Protein AF-A0A222VNQ5-F1 (afdb_monomer_lite)

Sequence (129 aa):
MYGDVNWPSLVDVTHYRVLWVLDLGDDDDVMSELSGTVHRTRDEAQREIRVDQAWSQYLNRKPAAEFVIWPCDPVFLARCGECGDYPDDQYRAFRDWDHIADYTRNFPGWLATSERTVFCPRHLPAHGW

Secondary structure (DSSP, 8-state):
--------SEE-S-EEEEEEEEE-STT-EEEEEEEEEEESSHHHHHHHHHHHHHHHHHTTPPPPSEEEEEEE-SEEE--BTTT---TTSS--EESSHHHHHHHHTTSTT-EE-TTS-EE-TTS--SS--

Structure (mmCIF, N/CA/C/O backbone):
data_AF-A0A222VNQ5-F1
#
_entry.id   AF-A0A222VNQ5-F1
#
loop_
_atom_site.group_PDB
_atom_site.id
_atom_site.type_symbol
_atom_site.label_atom_id
_atom_site.label_alt_id
_atom_site.label_comp_id
_atom_site.label_asym_id
_atom_site.label_entity_id
_atom_site.label_seq_id
_atom_site.pdbx_PDB_ins_code
_atom_site.Cartn_x
_atom_site.Cartn_y
_a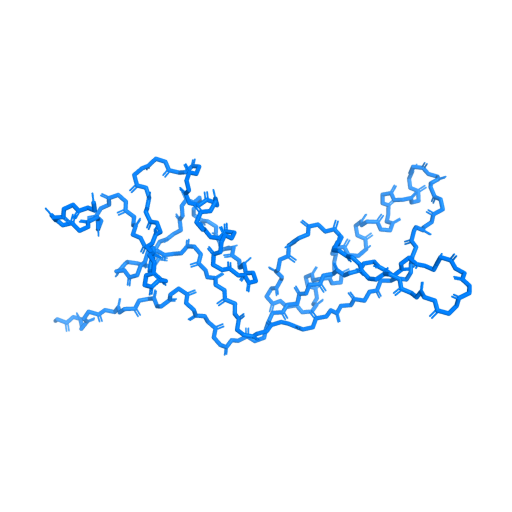tom_site.Cartn_z
_atom_site.occupancy
_atom_site.B_iso_or_equiv
_atom_site.auth_seq_id
_atom_site.auth_comp_id
_atom_site.auth_asym_id
_atom_site.auth_atom_id
_atom_site.pdbx_PDB_model_num
ATOM 1 N N . MET A 1 1 ? -30.620 8.605 12.508 1.00 42.09 1 MET A N 1
ATOM 2 C CA . MET A 1 1 ? -29.772 7.416 12.701 1.00 42.09 1 MET A CA 1
ATOM 3 C C . MET A 1 1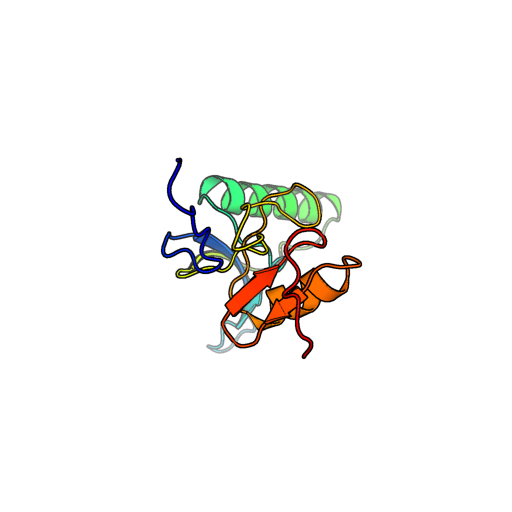 ? -29.171 7.104 11.348 1.00 42.09 1 MET A C 1
ATOM 5 O O . MET A 1 1 ? -29.895 6.642 10.478 1.00 42.09 1 MET A O 1
ATOM 9 N N . TYR A 1 2 ? -27.918 7.490 11.119 1.00 45.78 2 TYR A N 1
ATOM 10 C CA . TYR A 1 2 ? -27.168 6.942 9.992 1.00 45.78 2 TYR A CA 1
ATOM 11 C C . TYR A 1 2 ? -26.837 5.509 10.406 1.00 45.78 2 TYR A C 1
ATOM 13 O O . TYR A 1 2 ? -26.338 5.327 11.513 1.00 45.78 2 TYR A O 1
ATOM 21 N N . GLY A 1 3 ? -27.259 4.516 9.620 1.00 49.12 3 GLY A N 1
ATOM 22 C CA . GLY A 1 3 ? -26.945 3.116 9.911 1.00 49.12 3 GLY A CA 1
ATOM 23 C C . GLY A 1 3 ? -25.437 2.940 10.052 1.00 49.12 3 GLY A C 1
ATOM 24 O O . GLY A 1 3 ? -24.694 3.681 9.409 1.00 49.12 3 GLY A O 1
ATOM 25 N N . ASP A 1 4 ? -25.014 2.012 10.907 1.00 61.62 4 ASP A N 1
ATOM 26 C CA . ASP A 1 4 ? -23.602 1.721 11.155 1.00 61.62 4 ASP A CA 1
ATOM 27 C C . ASP A 1 4 ? -22.897 1.474 9.815 1.00 61.62 4 ASP A C 1
ATOM 29 O O . ASP A 1 4 ? -23.140 0.479 9.125 1.00 61.62 4 ASP A O 1
ATOM 33 N N . VAL A 1 5 ? -22.095 2.448 9.378 1.00 66.62 5 VAL A N 1
ATOM 34 C CA . VAL A 1 5 ? -21.353 2.348 8.124 1.00 66.62 5 VAL A CA 1
ATOM 35 C C . VAL A 1 5 ? -20.127 1.505 8.417 1.00 66.62 5 VAL A C 1
ATOM 37 O O . VAL A 1 5 ? -19.152 1.999 8.971 1.00 66.62 5 VAL A O 1
ATOM 40 N N . ASN A 1 6 ? -20.178 0.235 8.029 1.00 76.31 6 ASN A N 1
ATOM 41 C CA . ASN A 1 6 ? -19.002 -0.620 8.032 1.00 76.31 6 ASN A CA 1
ATOM 42 C C . ASN A 1 6 ? -18.098 -0.237 6.849 1.00 76.31 6 ASN A C 1
ATOM 44 O O . ASN A 1 6 ? -18.532 -0.225 5.693 1.00 76.31 6 ASN A O 1
ATOM 48 N N . TRP A 1 7 ? -16.843 0.085 7.145 1.00 81.50 7 TRP A N 1
ATOM 49 C CA . TRP A 1 7 ? -15.807 0.435 6.182 1.00 81.50 7 TRP A CA 1
ATOM 50 C C . TRP A 1 7 ? -14.875 -0.762 5.960 1.00 81.50 7 TRP A C 1
ATOM 52 O O . TRP A 1 7 ? -13.811 -0.827 6.580 1.00 81.50 7 TRP A O 1
ATOM 62 N N . PRO A 1 8 ? -15.202 -1.702 5.050 1.00 81.75 8 PRO A N 1
ATOM 63 C CA . PRO A 1 8 ? -14.437 -2.936 4.909 1.00 81.75 8 PRO A CA 1
ATOM 64 C C . PRO A 1 8 ? -12.977 -2.638 4.570 1.00 81.75 8 PRO A C 1
ATOM 66 O O . PRO A 1 8 ? -12.687 -1.777 3.733 1.00 81.75 8 PRO A O 1
ATOM 69 N N . SER A 1 9 ? -12.049 -3.347 5.210 1.00 83.62 9 SER A N 1
ATOM 70 C CA . SER A 1 9 ? -10.624 -3.220 4.901 1.00 83.62 9 SER A CA 1
ATOM 71 C C . SER A 1 9 ? -10.277 -3.875 3.560 1.00 83.62 9 SER A C 1
ATOM 73 O O . SER A 1 9 ? -9.304 -3.474 2.941 1.00 83.62 9 SER A O 1
ATOM 75 N N . LEU A 1 10 ? -11.080 -4.827 3.072 1.00 89.94 10 LEU A N 1
ATOM 76 C CA . LEU A 1 10 ? -10.960 -5.408 1.732 1.00 89.94 10 LEU A CA 1
ATOM 77 C C . LEU A 1 10 ? -11.710 -4.549 0.702 1.00 89.94 10 LEU A C 1
ATOM 79 O O . LEU A 1 10 ? -12.889 -4.241 0.887 1.00 89.94 10 LEU A O 1
ATOM 83 N N . VAL A 1 11 ? -11.047 -4.203 -0.397 1.00 89.38 11 VAL A N 1
ATOM 84 C CA . VAL A 1 11 ? -11.628 -3.446 -1.508 1.00 89.38 11 VAL A CA 1
ATOM 85 C C . VAL A 1 11 ? -11.425 -4.215 -2.808 1.00 89.38 11 VAL A C 1
ATOM 87 O O . VAL A 1 11 ? -10.295 -4.454 -3.232 1.00 89.38 11 VAL A O 1
ATOM 90 N N . ASP A 1 12 ? -12.536 -4.566 -3.450 1.00 89.88 12 ASP A N 1
ATOM 91 C CA . ASP A 1 12 ? -12.565 -5.270 -4.735 1.00 89.88 12 ASP A CA 1
ATOM 92 C C . ASP A 1 12 ? -12.579 -4.269 -5.900 1.00 89.88 12 ASP A C 1
ATOM 94 O O . ASP A 1 12 ? -13.558 -4.099 -6.626 1.00 89.88 12 ASP A O 1
ATOM 98 N N . VAL A 1 13 ? -11.507 -3.481 -5.982 1.00 88.50 13 VAL A N 1
ATOM 99 C CA . VAL A 1 13 ? -11.279 -2.497 -7.045 1.00 88.50 13 VAL A CA 1
ATOM 100 C C . VAL A 1 13 ? -9.840 -2.638 -7.505 1.00 88.50 13 VAL A C 1
ATOM 102 O O . VAL A 1 13 ? -8.925 -2.603 -6.678 1.00 88.50 13 VAL A O 1
ATOM 105 N N . THR A 1 14 ? -9.640 -2.732 -8.817 1.00 92.81 14 THR A N 1
ATOM 106 C CA . THR A 1 14 ? -8.317 -2.873 -9.426 1.00 92.81 14 THR A CA 1
ATOM 107 C C . THR A 1 14 ? -7.381 -1.743 -9.014 1.00 92.81 14 THR A C 1
ATOM 109 O O . THR A 1 14 ? -7.661 -0.562 -9.232 1.00 92.81 14 THR A O 1
ATOM 112 N N . HIS A 1 15 ? -6.246 -2.132 -8.449 1.00 95.12 15 HIS A N 1
ATOM 113 C CA . HIS A 1 15 ? -5.084 -1.286 -8.214 1.00 95.12 15 HIS A CA 1
ATOM 114 C C . HIS A 1 15 ? -3.926 -1.739 -9.105 1.00 95.12 15 HIS A C 1
ATOM 116 O O . HIS A 1 15 ? -4.047 -2.701 -9.860 1.00 95.12 15 HIS A O 1
ATOM 122 N N . TYR A 1 16 ? -2.802 -1.033 -9.049 1.00 95.56 16 TYR A N 1
ATOM 123 C CA . TYR A 1 16 ? -1.658 -1.269 -9.920 1.00 95.56 16 TYR A CA 1
ATOM 124 C C . TYR A 1 16 ? -0.361 -1.280 -9.130 1.00 95.56 16 TYR A C 1
ATOM 126 O O . TYR A 1 16 ? -0.169 -0.485 -8.213 1.00 95.56 16 TYR A O 1
ATOM 134 N N . ARG A 1 17 ? 0.561 -2.153 -9.519 1.00 94.25 17 ARG A N 1
ATOM 135 C CA . ARG A 1 17 ? 1.900 -2.250 -8.933 1.00 94.25 17 ARG A CA 1
ATOM 136 C C . ARG A 1 17 ? 2.930 -2.117 -10.034 1.00 94.25 17 ARG A C 1
ATOM 138 O O . ARG A 1 17 ? 2.659 -2.478 -11.180 1.00 94.25 17 ARG A O 1
ATOM 145 N N . VAL A 1 18 ? 4.096 -1.595 -9.680 1.00 93.38 18 VAL A N 1
ATOM 146 C CA . VAL A 1 18 ? 5.218 -1.469 -10.608 1.00 93.38 18 VAL A CA 1
ATOM 147 C C . VAL A 1 18 ? 6.220 -2.571 -10.315 1.00 93.38 18 VAL A C 1
ATOM 149 O O . VAL A 1 18 ? 6.706 -2.702 -9.189 1.00 93.38 18 VAL A O 1
ATOM 152 N N . LEU A 1 19 ? 6.504 -3.364 -11.341 1.00 91.88 19 LEU A N 1
ATOM 153 C CA . LEU A 1 19 ? 7.488 -4.431 -11.311 1.00 91.88 19 LEU A CA 1
ATOM 154 C C . LEU A 1 19 ? 8.668 -4.069 -12.216 1.00 91.88 19 LEU A C 1
ATOM 156 O O . LEU A 1 19 ? 8.471 -3.475 -13.279 1.00 91.88 19 LEU A O 1
ATOM 160 N N . TRP A 1 20 ? 9.872 -4.455 -11.804 1.00 88.69 20 TRP A N 1
ATOM 161 C CA . TRP A 1 20 ? 11.046 -4.532 -12.678 1.00 88.69 20 TRP A CA 1
ATOM 162 C C . TRP A 1 20 ? 11.213 -5.966 -13.202 1.00 88.69 20 TRP A C 1
ATOM 164 O O . TRP A 1 20 ? 11.039 -6.932 -12.457 1.00 88.69 20 TRP A O 1
ATOM 174 N N . VAL A 1 21 ? 11.520 -6.096 -14.489 1.00 84.19 21 VAL A N 1
ATOM 175 C CA . VAL A 1 21 ? 11.837 -7.356 -15.170 1.00 84.19 21 VAL A CA 1
ATOM 176 C C . VAL A 1 21 ? 13.345 -7.458 -15.349 1.00 84.19 21 VAL A C 1
ATOM 178 O O . VAL A 1 21 ? 13.921 -6.864 -16.263 1.00 84.19 21 VAL A O 1
ATOM 181 N N . LEU A 1 22 ? 14.002 -8.167 -14.438 1.00 77.19 22 LEU A N 1
ATOM 182 C CA . LEU A 1 22 ? 15.428 -8.430 -14.554 1.00 77.19 22 LEU A CA 1
ATOM 183 C C . LEU A 1 22 ? 15.636 -9.524 -15.604 1.00 77.19 22 LEU A C 1
ATOM 185 O O . LEU A 1 22 ? 15.341 -10.687 -15.337 1.00 77.19 22 LEU A O 1
ATOM 189 N N . ASP A 1 23 ? 16.163 -9.135 -16.764 1.00 70.94 23 ASP A N 1
ATOM 190 C CA . ASP A 1 23 ? 16.725 -10.067 -17.742 1.00 70.94 23 ASP A CA 1
ATOM 191 C C . ASP A 1 23 ? 18.016 -10.651 -17.150 1.00 70.94 23 ASP A C 1
ATOM 193 O O . ASP A 1 23 ? 19.023 -9.947 -16.982 1.00 70.94 23 ASP A O 1
ATOM 197 N N . LEU A 1 24 ? 17.953 -11.919 -16.748 1.00 68.12 24 LEU A N 1
ATOM 198 C CA . LEU A 1 24 ? 19.083 -12.656 -16.187 1.00 68.12 24 LEU A CA 1
ATOM 199 C C . LEU A 1 24 ? 19.828 -13.495 -17.241 1.00 68.12 24 LEU A C 1
ATOM 201 O O . LEU A 1 24 ? 20.838 -14.116 -16.900 1.00 68.12 24 LEU A O 1
ATOM 205 N N . GLY A 1 25 ? 19.401 -13.463 -18.510 1.00 68.69 25 GLY A N 1
ATOM 206 C CA . GLY A 1 25 ? 19.848 -14.387 -19.553 1.00 68.69 25 GLY A CA 1
ATOM 207 C C . GLY A 1 25 ? 19.304 -15.815 -19.378 1.00 68.69 25 GLY A C 1
ATOM 208 O O . GLY A 1 25 ? 18.824 -16.175 -18.309 1.00 68.69 25 GLY A O 1
ATOM 209 N N . ASP A 1 26 ? 19.391 -16.612 -20.452 1.00 57.84 26 ASP A N 1
ATOM 210 C CA . ASP A 1 26 ? 18.892 -17.996 -20.586 1.00 57.84 26 ASP A CA 1
ATOM 211 C C . ASP A 1 26 ? 17.494 -18.234 -19.963 1.00 57.84 26 ASP A C 1
ATOM 213 O O . ASP A 1 26 ? 17.352 -18.826 -18.899 1.00 57.84 26 ASP A O 1
ATOM 217 N N . ASP A 1 27 ? 16.463 -17.788 -20.694 1.00 63.47 27 ASP A N 1
ATOM 218 C CA . ASP A 1 27 ? 15.025 -18.110 -20.568 1.00 63.47 27 ASP A CA 1
ATOM 219 C C . ASP A 1 27 ? 14.282 -17.762 -19.259 1.00 63.47 27 ASP A C 1
ATOM 221 O O . ASP A 1 27 ? 13.055 -17.887 -19.230 1.00 63.47 27 ASP A O 1
ATOM 225 N N . ASP A 1 28 ? 14.951 -17.250 -18.222 1.00 67.69 28 ASP A N 1
ATOM 226 C CA . ASP A 1 28 ? 14.305 -16.898 -16.950 1.00 67.69 28 ASP A CA 1
ATOM 227 C C . ASP A 1 28 ? 14.298 -15.380 -16.678 1.00 67.69 28 ASP A C 1
ATOM 229 O O . ASP A 1 28 ? 15.221 -14.809 -16.091 1.00 67.69 28 ASP A O 1
ATOM 233 N N . ASP A 1 29 ? 13.189 -14.726 -17.032 1.00 73.81 29 ASP A N 1
ATOM 234 C CA . ASP A 1 29 ? 12.888 -13.365 -16.579 1.00 73.81 29 ASP A CA 1
ATOM 235 C C . ASP A 1 29 ? 12.425 -13.378 -15.115 1.00 73.81 29 ASP A C 1
ATOM 237 O O . ASP A 1 29 ? 11.393 -13.965 -14.765 1.00 73.81 29 ASP A O 1
ATOM 241 N N . VAL A 1 30 ? 13.144 -12.666 -14.241 1.00 80.44 30 VAL A N 1
ATOM 242 C CA . VAL A 1 30 ? 12.725 -12.495 -12.843 1.00 80.44 30 VAL A CA 1
ATOM 243 C C . VAL A 1 30 ? 11.998 -11.170 -12.677 1.00 80.44 30 VAL A C 1
ATOM 245 O O . VAL A 1 30 ? 12.584 -10.089 -12.751 1.00 80.44 30 VAL A O 1
ATOM 248 N N . MET A 1 31 ? 10.704 -11.263 -12.377 1.00 83.94 31 MET A N 1
ATOM 249 C CA . MET A 1 31 ? 9.904 -10.118 -11.959 1.00 83.94 31 MET A CA 1
ATOM 250 C C . MET A 1 31 ? 10.028 -9.892 -10.457 1.00 83.94 31 MET A C 1
ATOM 252 O O . MET A 1 31 ? 9.850 -10.807 -9.651 1.00 83.94 31 MET A O 1
ATOM 256 N N . SER A 1 32 ? 10.269 -8.650 -10.062 1.00 85.31 32 SER A N 1
ATOM 257 C CA . SER A 1 32 ? 10.236 -8.252 -8.656 1.00 85.31 32 SER A CA 1
ATOM 258 C C . SER A 1 32 ? 9.598 -6.865 -8.501 1.00 85.31 32 SER A C 1
ATOM 260 O O . SER A 1 32 ? 9.223 -6.225 -9.480 1.00 85.31 32 SER A O 1
ATOM 262 N N . GLU A 1 33 ? 9.350 -6.423 -7.277 1.00 87.25 33 GLU A N 1
ATOM 263 C CA . GLU A 1 33 ? 8.639 -5.170 -7.021 1.00 87.25 33 GLU A CA 1
ATOM 264 C C . GLU A 1 33 ? 9.607 -3.994 -6.985 1.00 87.25 33 GLU A C 1
ATOM 266 O O . GLU A 1 33 ? 10.660 -4.086 -6.360 1.00 87.25 33 GLU A O 1
ATOM 271 N N . LEU A 1 34 ? 9.225 -2.874 -7.605 1.00 86.62 34 LEU A N 1
ATOM 272 C CA . LEU A 1 34 ? 10.058 -1.672 -7.602 1.00 86.62 34 LEU A CA 1
ATOM 273 C C . LEU A 1 34 ? 10.143 -1.038 -6.203 1.00 86.62 34 LEU A C 1
ATOM 275 O O . LEU A 1 34 ? 11.233 -0.803 -5.689 1.00 86.62 34 LEU A O 1
ATOM 279 N N . SER A 1 35 ? 8.995 -0.771 -5.572 1.00 85.56 35 SER A N 1
ATOM 280 C CA . SER A 1 35 ? 8.926 -0.132 -4.244 1.00 85.56 35 SER A CA 1
ATOM 281 C C . SER A 1 35 ? 7.963 -0.803 -3.263 1.00 85.56 35 SER A C 1
ATOM 283 O O . SER A 1 35 ? 7.802 -0.338 -2.137 1.00 85.56 35 SER A O 1
ATOM 285 N N . GLY A 1 36 ? 7.262 -1.856 -3.695 1.00 85.25 36 GLY A N 1
ATOM 286 C CA . GLY A 1 36 ? 6.161 -2.474 -2.949 1.00 85.25 36 GLY A CA 1
ATOM 287 C C . GLY A 1 36 ? 4.856 -1.667 -2.931 1.00 85.25 36 GLY A C 1
ATOM 288 O O . GLY A 1 36 ? 3.820 -2.208 -2.532 1.00 85.25 36 GLY A O 1
ATOM 289 N N . THR A 1 37 ? 4.868 -0.420 -3.419 1.00 90.88 37 THR A N 1
ATOM 290 C CA . THR A 1 37 ? 3.707 0.483 -3.446 1.00 90.88 37 THR A CA 1
ATOM 291 C C . THR A 1 37 ? 2.580 -0.052 -4.334 1.00 90.88 37 THR A C 1
ATOM 293 O O . THR A 1 37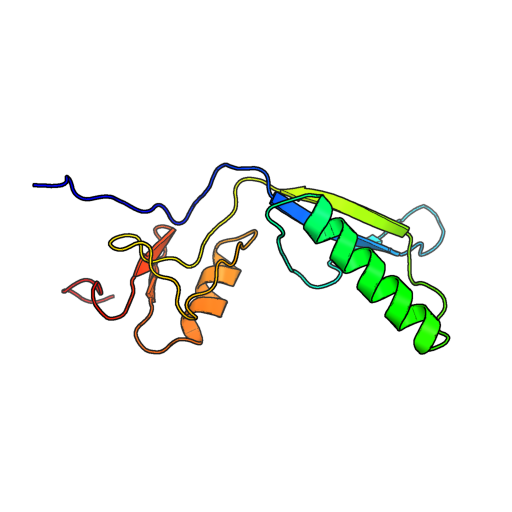 ? 2.808 -0.590 -5.419 1.00 90.88 37 THR A O 1
ATOM 296 N N . VAL A 1 38 ? 1.340 0.122 -3.870 1.00 93.38 38 VAL A N 1
ATOM 297 C CA . VAL A 1 38 ? 0.114 -0.206 -4.604 1.00 93.38 38 VAL A CA 1
ATOM 298 C C . VAL A 1 38 ? -0.618 1.091 -4.949 1.00 93.38 38 VAL A C 1
ATOM 300 O O . VAL A 1 38 ? -1.042 1.834 -4.064 1.00 93.38 38 VAL A O 1
ATOM 303 N N . HIS A 1 39 ? -0.770 1.360 -6.241 1.00 94.12 39 HIS A N 1
ATOM 304 C CA . HIS A 1 39 ? -1.362 2.580 -6.789 1.00 94.12 39 HIS A CA 1
ATOM 305 C C . HIS A 1 39 ? -2.830 2.391 -7.125 1.00 94.12 39 HIS A C 1
ATOM 307 O O . HIS A 1 39 ? -3.235 1.337 -7.609 1.00 94.12 39 HIS A O 1
ATOM 313 N N . ARG A 1 40 ? -3.635 3.436 -6.941 1.00 93.12 40 ARG A N 1
ATOM 314 C CA . ARG A 1 40 ? -5.068 3.397 -7.254 1.00 93.12 40 ARG A CA 1
ATOM 315 C C . ARG A 1 40 ? -5.326 3.486 -8.752 1.00 93.12 40 ARG A C 1
ATOM 317 O O . ARG A 1 40 ? -6.346 3.013 -9.242 1.00 93.12 40 ARG A O 1
ATOM 324 N N . THR A 1 41 ? -4.412 4.113 -9.483 1.00 94.69 41 THR A N 1
ATOM 325 C CA . THR A 1 41 ? -4.544 4.330 -10.923 1.00 94.69 41 THR A CA 1
ATOM 326 C C . THR A 1 41 ? -3.289 3.909 -11.674 1.00 94.69 41 THR A C 1
ATOM 328 O O . THR A 1 41 ? -2.173 3.939 -11.152 1.00 94.69 41 THR A O 1
ATOM 331 N N . ARG A 1 42 ? -3.465 3.567 -12.953 1.00 95.75 42 ARG A N 1
ATOM 332 C CA . ARG A 1 42 ? -2.348 3.271 -13.853 1.00 95.75 42 ARG A CA 1
ATOM 333 C C . ARG A 1 42 ? -1.421 4.478 -14.038 1.00 95.75 42 ARG A C 1
ATOM 335 O O . ARG A 1 42 ? -0.213 4.305 -14.157 1.00 95.75 42 ARG A O 1
ATOM 342 N N . ASP A 1 43 ? -1.967 5.693 -14.014 1.00 97.44 43 ASP A N 1
ATOM 343 C CA . ASP A 1 43 ? -1.200 6.934 -14.172 1.00 97.44 43 ASP A CA 1
ATOM 344 C C . ASP A 1 43 ? -0.256 7.211 -12.995 1.00 97.44 43 ASP A C 1
ATOM 346 O O . ASP A 1 43 ? 0.845 7.735 -13.194 1.00 97.44 43 ASP A O 1
ATOM 350 N N . GLU A 1 44 ? -0.666 6.855 -11.775 1.00 95.69 44 GLU A N 1
ATOM 351 C CA . GLU A 1 44 ? 0.184 6.909 -10.581 1.00 95.69 44 GLU A CA 1
ATOM 352 C C . GLU A 1 44 ? 1.346 5.917 -10.684 1.00 95.69 44 GLU A C 1
ATOM 354 O O . GLU A 1 44 ? 2.497 6.327 -10.534 1.00 95.69 44 GLU A O 1
ATOM 359 N N . ALA A 1 45 ? 1.068 4.666 -11.065 1.00 95.44 45 ALA A N 1
ATOM 360 C CA . ALA A 1 45 ? 2.103 3.661 -11.319 1.00 95.44 45 ALA A CA 1
ATOM 361 C C . ALA A 1 45 ? 3.074 4.112 -12.429 1.00 95.44 45 ALA A C 1
ATOM 363 O O . ALA A 1 45 ? 4.293 4.017 -12.296 1.00 95.44 45 ALA A O 1
ATOM 364 N N . GLN A 1 46 ? 2.560 4.716 -13.505 1.00 96.56 46 GLN A N 1
ATOM 365 C CA . GLN A 1 46 ? 3.397 5.274 -14.569 1.00 96.56 46 GLN A CA 1
ATOM 366 C C . GLN A 1 46 ? 4.266 6.446 -14.082 1.00 96.56 46 GLN A C 1
ATOM 368 O O . GLN A 1 46 ? 5.358 6.675 -14.608 1.00 96.56 46 GLN A O 1
ATOM 373 N N . ARG A 1 47 ? 3.792 7.223 -13.100 1.00 96.19 47 ARG A N 1
ATOM 374 C CA . ARG A 1 47 ? 4.569 8.313 -12.497 1.00 96.19 47 ARG A CA 1
ATOM 375 C C . ARG A 1 47 ? 5.746 7.775 -11.695 1.00 96.19 47 ARG A C 1
ATOM 377 O O . ARG A 1 47 ? 6.820 8.352 -11.816 1.00 96.19 47 ARG A O 1
ATOM 384 N N . GLU A 1 48 ? 5.561 6.691 -10.950 1.00 94.06 48 GLU A N 1
ATOM 385 C CA . GLU A 1 48 ? 6.655 6.019 -10.241 1.00 94.06 48 GLU A CA 1
ATOM 386 C C . GLU A 1 48 ? 7.757 5.574 -11.213 1.00 94.06 48 GLU A C 1
ATOM 388 O O . GLU A 1 48 ? 8.911 5.943 -11.014 1.00 94.06 48 GLU A O 1
ATOM 393 N N . ILE A 1 49 ? 7.394 4.912 -12.321 1.00 93.06 49 ILE A N 1
ATOM 394 C CA . ILE A 1 49 ? 8.352 4.506 -13.368 1.00 93.06 49 ILE A CA 1
ATOM 395 C C . ILE A 1 49 ? 9.161 5.707 -13.872 1.00 93.06 49 ILE A C 1
ATOM 397 O O . ILE A 1 49 ? 10.383 5.645 -13.963 1.00 93.06 49 ILE A O 1
ATOM 401 N N . ARG A 1 50 ? 8.499 6.831 -14.184 1.00 93.38 50 ARG A N 1
ATOM 402 C CA . ARG A 1 50 ? 9.193 8.039 -14.668 1.00 93.38 50 ARG A CA 1
ATOM 403 C C . ARG A 1 50 ? 10.157 8.614 -13.633 1.00 93.38 50 ARG A C 1
ATOM 405 O O . ARG A 1 50 ? 11.222 9.099 -14.006 1.00 93.38 50 ARG A O 1
ATOM 412 N N . VAL A 1 51 ? 9.770 8.599 -12.357 1.00 91.75 51 VAL A N 1
ATOM 413 C CA . VAL A 1 51 ? 10.623 9.068 -11.259 1.00 91.75 51 VAL A CA 1
ATOM 414 C C . VAL A 1 51 ? 11.856 8.177 -11.138 1.00 91.75 51 VAL A C 1
ATOM 416 O 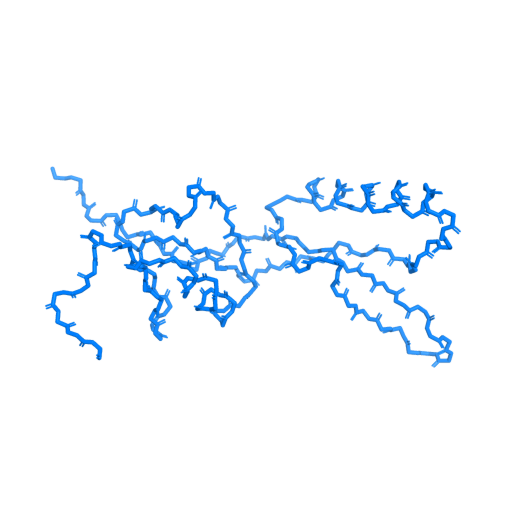O . VAL A 1 51 ? 12.965 8.704 -11.086 1.00 91.75 51 VAL A O 1
ATOM 419 N N . ASP A 1 52 ? 11.687 6.856 -11.167 1.00 90.38 52 ASP A N 1
ATOM 420 C CA . ASP A 1 52 ? 12.805 5.912 -11.087 1.00 90.38 52 ASP A CA 1
ATOM 421 C C . ASP A 1 52 ? 13.754 6.020 -12.293 1.00 90.38 52 ASP A C 1
ATOM 423 O O . ASP A 1 52 ? 14.972 6.120 -12.133 1.00 90.38 52 ASP A O 1
ATOM 427 N N . GLN A 1 53 ? 13.205 6.133 -13.506 1.00 88.75 53 GLN A N 1
ATOM 428 C CA . GLN A 1 53 ? 13.990 6.352 -14.724 1.00 88.75 53 GLN A CA 1
ATOM 429 C C . GLN A 1 53 ? 14.818 7.642 -14.655 1.00 88.75 53 GLN A C 1
ATOM 431 O O . GLN A 1 53 ? 16.000 7.634 -15.005 1.00 88.75 53 GLN A O 1
ATOM 436 N N . ALA A 1 54 ? 14.228 8.744 -14.181 1.00 89.75 54 ALA A N 1
ATOM 437 C CA . ALA A 1 54 ? 14.938 10.010 -14.013 1.00 89.75 54 ALA A CA 1
ATOM 438 C C . ALA A 1 54 ? 16.065 9.901 -12.969 1.00 89.75 54 ALA A C 1
ATOM 440 O O . ALA A 1 54 ? 17.169 10.403 -13.194 1.00 89.75 54 ALA A O 1
ATOM 441 N N . TRP A 1 55 ? 15.821 9.203 -11.855 1.00 86.38 55 TRP A N 1
ATOM 442 C CA . TRP A 1 55 ? 16.841 8.940 -10.837 1.00 86.38 55 TRP A CA 1
ATOM 443 C C . TRP A 1 55 ? 17.981 8.063 -11.357 1.00 86.38 55 TRP A C 1
ATOM 445 O O . TRP A 1 55 ? 19.149 8.369 -11.117 1.00 86.38 55 TRP A O 1
ATOM 455 N N . SER A 1 56 ? 17.668 7.010 -12.110 1.00 85.81 56 SER A N 1
ATOM 456 C CA . SER A 1 56 ? 18.663 6.127 -12.727 1.00 85.81 56 SER A CA 1
ATOM 457 C C . SER A 1 56 ? 19.567 6.881 -13.704 1.00 85.81 56 SER A C 1
ATOM 459 O O . SER A 1 56 ? 20.790 6.730 -13.650 1.00 85.81 56 SER A O 1
ATOM 461 N N . GLN A 1 57 ? 18.986 7.760 -14.529 1.00 85.19 57 GLN A N 1
ATOM 462 C CA . GLN A 1 57 ? 19.738 8.646 -15.424 1.00 85.19 57 GLN A CA 1
ATOM 463 C C . GLN A 1 57 ? 20.655 9.595 -14.649 1.00 85.19 57 GLN A C 1
ATOM 465 O O . GLN A 1 57 ? 21.835 9.709 -14.976 1.00 85.19 57 GLN A O 1
ATOM 470 N N . TYR A 1 58 ? 20.138 10.242 -13.599 1.00 85.25 58 TYR A N 1
ATOM 471 C CA . TYR A 1 58 ? 20.924 11.141 -12.751 1.00 85.25 58 TYR A CA 1
ATOM 472 C C . TYR A 1 58 ? 22.127 10.434 -12.109 1.00 85.25 58 TYR A C 1
ATOM 474 O O . TYR A 1 58 ? 23.222 10.990 -12.050 1.00 85.25 58 TYR A O 1
ATOM 482 N N . LEU A 1 59 ? 21.945 9.188 -11.669 1.00 87.00 59 LEU A N 1
ATOM 483 C CA . LEU A 1 59 ? 22.993 8.380 -11.043 1.00 87.00 59 LEU A CA 1
ATOM 484 C C . LEU A 1 59 ? 23.934 7.694 -12.050 1.00 87.00 59 LEU A C 1
ATOM 486 O O . LEU A 1 59 ? 24.800 6.926 -11.629 1.00 87.00 59 LEU A O 1
ATOM 490 N N . ASN A 1 60 ? 23.764 7.935 -13.357 1.00 81.81 60 ASN A N 1
ATOM 491 C CA . ASN A 1 60 ? 24.461 7.237 -14.443 1.00 81.81 60 ASN A CA 1
ATOM 492 C C . ASN A 1 60 ? 24.434 5.704 -14.278 1.00 81.81 60 ASN A C 1
ATOM 494 O O . ASN A 1 60 ? 25.399 4.997 -14.580 1.00 81.81 60 ASN A O 1
ATOM 498 N N . ARG A 1 61 ? 23.326 5.184 -13.742 1.00 76.75 61 ARG A N 1
ATOM 499 C CA . ARG A 1 61 ? 23.078 3.748 -13.653 1.00 76.75 61 ARG A CA 1
ATOM 500 C C . ARG A 1 61 ? 22.490 3.307 -14.983 1.00 76.75 61 ARG A C 1
ATOM 502 O O . ARG A 1 61 ? 21.622 3.986 -15.533 1.00 76.75 61 ARG A O 1
ATOM 509 N N . LYS A 1 62 ? 22.938 2.157 -15.499 1.00 66.31 62 LYS A N 1
ATOM 510 C CA . LYS A 1 62 ? 22.174 1.480 -16.552 1.00 66.31 62 LYS A CA 1
ATOM 511 C C . LYS A 1 62 ? 20.745 1.319 -16.024 1.00 66.31 62 LYS A C 1
ATOM 513 O O . LYS A 1 62 ? 20.622 0.872 -14.880 1.00 66.31 62 LYS A O 1
ATOM 518 N N . PRO A 1 63 ? 19.706 1.693 -16.791 1.00 60.50 63 PRO A N 1
ATOM 519 C CA . PRO A 1 63 ? 18.346 1.394 -16.380 1.00 60.50 63 PRO A CA 1
ATOM 520 C C . PRO A 1 63 ? 18.282 -0.110 -16.130 1.00 60.50 63 PRO A C 1
ATOM 522 O O . PRO A 1 63 ? 18.624 -0.908 -17.006 1.00 60.50 63 PRO A O 1
ATOM 525 N N . ALA A 1 64 ? 17.978 -0.475 -14.889 1.00 60.41 64 ALA A N 1
ATOM 526 C CA . ALA A 1 64 ? 17.669 -1.847 -14.570 1.00 60.41 64 ALA A CA 1
ATOM 527 C C . ALA A 1 64 ? 16.350 -2.143 -15.271 1.00 60.41 64 ALA A C 1
ATOM 529 O O . ALA A 1 64 ? 15.400 -1.394 -15.058 1.00 60.41 64 ALA A O 1
ATOM 530 N N . ALA A 1 65 ? 16.313 -3.232 -16.038 1.00 68.19 65 ALA A N 1
ATOM 531 C CA . ALA A 1 65 ? 15.079 -3.923 -16.376 1.00 68.19 65 ALA A CA 1
ATOM 532 C C . ALA A 1 65 ? 14.052 -3.170 -17.250 1.00 68.19 65 ALA A C 1
ATOM 534 O O . ALA A 1 65 ? 13.995 -1.943 -17.335 1.00 68.19 65 ALA A O 1
ATOM 535 N N . GLU A 1 66 ? 13.186 -3.938 -17.906 1.00 85.88 66 GLU A N 1
ATOM 536 C CA . GLU A 1 66 ? 11.915 -3.400 -18.383 1.00 85.88 66 GLU A CA 1
ATOM 537 C C . GLU A 1 66 ? 10.975 -3.175 -17.188 1.00 85.88 66 GLU A C 1
ATOM 539 O O . GLU A 1 66 ? 11.053 -3.875 -16.176 1.00 85.88 66 GLU A O 1
ATOM 544 N N . PHE A 1 67 ? 10.077 -2.193 -17.287 1.00 90.19 67 PHE A N 1
ATOM 545 C CA . PHE A 1 67 ? 9.058 -1.958 -16.263 1.00 90.19 67 PHE A CA 1
ATOM 546 C C . PHE A 1 67 ? 7.714 -2.512 -16.711 1.00 90.19 67 PHE A C 1
ATOM 548 O O . PHE A 1 67 ? 7.254 -2.228 -17.819 1.00 90.19 67 PHE A O 1
ATOM 555 N N . VAL A 1 68 ? 7.031 -3.207 -15.805 1.00 92.94 68 VAL A N 1
ATOM 556 C CA . VAL A 1 68 ? 5.673 -3.712 -16.018 1.00 92.94 68 VAL A CA 1
ATOM 557 C C . VAL A 1 68 ? 4.736 -3.102 -14.983 1.00 92.94 68 VAL A C 1
ATOM 559 O O . VAL A 1 68 ? 4.996 -3.138 -13.782 1.00 92.94 68 VAL A O 1
ATOM 562 N N . ILE A 1 69 ? 3.617 -2.546 -15.453 1.00 95.56 69 ILE A N 1
ATOM 563 C CA . ILE A 1 69 ? 2.491 -2.171 -14.592 1.00 95.56 69 ILE A CA 1
ATOM 564 C C . ILE A 1 69 ? 1.554 -3.372 -14.520 1.00 95.56 69 ILE A C 1
ATOM 566 O O . ILE A 1 69 ? 0.901 -3.707 -15.511 1.00 95.56 69 ILE A O 1
ATOM 570 N N . TRP A 1 70 ? 1.465 -3.983 -13.344 1.00 94.75 70 TRP A N 1
ATOM 571 C CA . TRP A 1 70 ? 0.648 -5.168 -13.111 1.00 94.75 70 TRP A CA 1
ATOM 572 C C . TRP A 1 70 ? -0.626 -4.818 -12.326 1.00 94.75 70 TRP A C 1
ATOM 574 O O . TRP A 1 70 ? -0.517 -4.156 -11.287 1.00 94.75 70 TRP A O 1
ATOM 584 N N . PRO A 1 71 ? -1.829 -5.216 -12.785 1.00 94.25 71 PRO A N 1
ATOM 585 C CA . PRO A 1 71 ? -3.062 -5.017 -12.028 1.00 94.25 71 PRO A CA 1
ATOM 586 C C . PRO A 1 71 ? -3.118 -5.948 -10.806 1.00 94.25 71 PRO A C 1
ATOM 588 O O . PRO A 1 71 ? -2.691 -7.100 -10.877 1.00 94.25 71 PRO A O 1
ATOM 591 N N . CYS A 1 72 ? -3.659 -5.469 -9.687 1.00 90.00 72 CYS A N 1
ATOM 592 C CA . CYS A 1 72 ? -3.917 -6.283 -8.505 1.00 90.00 72 CYS A CA 1
ATOM 593 C C . CYS A 1 72 ? -5.276 -5.957 -7.874 1.00 90.00 72 CYS A C 1
ATOM 595 O O . CYS A 1 72 ? -5.563 -4.811 -7.518 1.00 90.00 72 CYS A O 1
ATOM 597 N N . ASP A 1 73 ? -6.088 -6.990 -7.703 1.00 88.69 73 ASP A N 1
ATOM 598 C CA . ASP A 1 73 ? -7.324 -6.994 -6.936 1.00 88.69 73 ASP A CA 1
ATOM 599 C C . ASP A 1 73 ? -7.566 -8.402 -6.347 1.00 88.69 73 ASP A C 1
ATOM 601 O O . ASP A 1 73 ? -7.120 -9.403 -6.916 1.00 88.69 73 ASP A O 1
ATOM 605 N N . PRO A 1 74 ? -8.208 -8.498 -5.170 1.00 90.69 74 PRO A N 1
ATOM 606 C CA . PRO A 1 74 ? -8.589 -7.380 -4.307 1.00 90.69 74 PRO A CA 1
ATOM 607 C C . PRO A 1 74 ? -7.373 -6.771 -3.578 1.00 90.69 74 PRO A C 1
ATOM 609 O O . PRO A 1 74 ? -6.295 -7.363 -3.528 1.00 90.69 74 PRO A O 1
ATOM 612 N N . VAL A 1 75 ? -7.547 -5.584 -2.991 1.00 93.56 75 VAL A N 1
ATOM 613 C CA . VAL A 1 75 ? -6.538 -4.942 -2.126 1.00 93.56 75 VAL A CA 1
ATOM 614 C C . VAL A 1 75 ? -7.065 -4.715 -0.717 1.00 93.56 75 VAL A C 1
ATOM 616 O O . VAL A 1 75 ? -8.271 -4.740 -0.471 1.00 93.56 75 VAL A O 1
ATOM 619 N N . PHE A 1 76 ? -6.151 -4.441 0.206 1.00 93.69 76 PHE A N 1
ATOM 620 C CA . PHE A 1 76 ? -6.453 -4.116 1.589 1.00 93.69 76 PHE A CA 1
ATOM 621 C C . PHE A 1 76 ? -6.125 -2.658 1.901 1.00 93.69 76 PHE A C 1
ATOM 623 O O . PHE A 1 76 ? -5.105 -2.136 1.459 1.00 93.69 76 PHE A O 1
ATOM 630 N N . LEU A 1 77 ? -6.970 -2.008 2.694 1.00 93.75 77 LEU A N 1
ATOM 631 C CA . LEU A 1 77 ? -6.757 -0.670 3.230 1.00 93.75 77 LEU A CA 1
ATOM 632 C C . LEU A 1 77 ? -6.567 -0.757 4.737 1.00 93.75 77 LEU A C 1
ATOM 634 O O . LEU A 1 77 ? -7.393 -1.342 5.442 1.00 93.75 77 LEU A O 1
ATOM 638 N N . ALA A 1 78 ? -5.518 -0.110 5.238 1.00 92.88 78 ALA A N 1
ATOM 639 C CA . ALA A 1 78 ? -5.306 0.059 6.669 1.00 92.88 78 ALA A CA 1
ATOM 640 C C . ALA A 1 78 ? -6.235 1.161 7.192 1.00 92.88 78 ALA A C 1
ATOM 642 O O . ALA A 1 78 ? -5.781 2.247 7.527 1.00 92.88 78 ALA A O 1
ATOM 643 N N . ARG A 1 79 ? -7.547 0.907 7.199 1.00 94.44 79 ARG A N 1
ATOM 644 C CA . ARG A 1 79 ? -8.556 1.845 7.701 1.00 94.44 79 ARG A CA 1
ATOM 645 C C . ARG A 1 79 ? -9.438 1.211 8.756 1.00 94.44 79 ARG A C 1
ATOM 647 O O . ARG A 1 79 ? -9.770 0.033 8.642 1.00 94.44 79 ARG A O 1
ATOM 654 N N . CYS A 1 80 ? -9.852 2.005 9.735 1.00 94.38 80 CYS A N 1
ATOM 655 C CA . CYS A 1 80 ? -10.755 1.560 10.785 1.00 94.38 80 CYS A CA 1
ATOM 656 C C . CYS A 1 80 ? -12.080 1.053 10.193 1.00 94.38 80 CYS A C 1
ATOM 658 O O . CYS A 1 80 ? -12.731 1.793 9.457 1.00 94.38 80 CYS A O 1
ATOM 660 N N . GLY A 1 81 ? -12.501 -0.160 10.554 1.00 92.50 81 GLY A N 1
ATOM 661 C CA . GLY A 1 81 ? -13.765 -0.750 10.103 1.00 92.50 81 GLY A CA 1
ATOM 662 C C . GLY A 1 81 ? -15.005 0.032 10.547 1.00 92.50 81 GLY A C 1
ATOM 663 O O . GLY A 1 81 ? -16.011 0.026 9.849 1.00 92.50 81 GLY A O 1
ATOM 664 N N . GLU A 1 82 ? -14.911 0.763 11.661 1.00 92.25 82 GLU A N 1
ATOM 665 C CA . GLU A 1 82 ? -16.036 1.509 12.242 1.00 92.25 82 GLU A CA 1
ATOM 666 C C . GLU A 1 82 ? -16.137 2.949 11.719 1.00 92.25 82 GLU A C 1
ATOM 668 O O . GLU A 1 82 ? -17.216 3.435 11.395 1.00 92.25 82 GLU A O 1
ATOM 673 N N . CYS A 1 83 ? -15.010 3.663 11.623 1.00 92.44 83 CYS A N 1
ATOM 674 C CA . CYS A 1 83 ? -15.015 5.089 11.265 1.00 92.44 83 CYS A CA 1
ATOM 675 C C . CYS A 1 83 ? -14.328 5.429 9.943 1.00 92.44 83 CYS A C 1
ATOM 677 O O . CYS A 1 83 ? -14.427 6.568 9.498 1.00 92.44 83 CYS A O 1
ATOM 679 N N . GLY A 1 84 ? -13.636 4.478 9.314 1.00 92.31 84 GLY A N 1
ATOM 680 C CA . GLY A 1 84 ? -12.955 4.682 8.036 1.00 92.31 84 GLY A CA 1
ATOM 681 C C . GLY A 1 84 ? -11.647 5.479 8.100 1.00 92.31 84 GLY A C 1
ATOM 682 O O . GLY A 1 84 ? -11.041 5.685 7.050 1.00 92.31 84 GLY A O 1
ATOM 683 N N . ASP A 1 85 ? -11.196 5.903 9.286 1.00 95.06 85 ASP A N 1
ATOM 684 C CA . ASP A 1 85 ? -9.933 6.640 9.457 1.00 95.06 85 ASP A CA 1
ATOM 685 C C . ASP A 1 85 ? -8.709 5.795 9.100 1.00 95.06 85 ASP A C 1
ATOM 687 O O . ASP A 1 85 ? -8.735 4.572 9.253 1.00 95.06 85 ASP A O 1
ATOM 691 N N . TYR A 1 86 ? -7.608 6.467 8.755 1.00 94.81 86 TYR A N 1
ATOM 692 C CA . TYR A 1 86 ? -6.301 5.866 8.481 1.00 94.81 86 TYR A CA 1
ATOM 693 C C . TYR A 1 86 ? -5.293 6.171 9.609 1.00 94.81 86 TYR A C 1
ATOM 695 O O . TYR A 1 86 ? -5.385 7.236 10.219 1.00 94.81 86 TYR A O 1
ATOM 703 N N . PRO A 1 87 ? -4.312 5.289 9.882 1.00 93.88 87 PRO A N 1
ATOM 704 C CA . PRO A 1 87 ? -3.302 5.494 10.922 1.00 93.88 87 PRO A CA 1
ATOM 705 C C . PRO A 1 87 ? -2.446 6.753 10.790 1.00 93.88 87 PRO A C 1
ATOM 707 O O . PRO A 1 87 ? -2.055 7.326 11.805 1.00 93.88 87 PRO A O 1
ATOM 710 N N . ASP A 1 88 ? -2.165 7.181 9.561 1.00 94.12 88 ASP A N 1
ATOM 711 C CA . ASP A 1 88 ? -1.364 8.363 9.226 1.00 94.12 88 ASP A CA 1
ATOM 712 C C . ASP A 1 88 ? -2.164 9.428 8.456 1.00 94.12 88 ASP A C 1
ATOM 714 O O . ASP A 1 88 ? -1.571 10.288 7.805 1.00 94.12 88 ASP A O 1
ATOM 718 N N . ASP A 1 89 ? -3.500 9.358 8.499 1.00 91.06 89 ASP A N 1
ATOM 719 C CA . ASP A 1 89 ? -4.419 10.181 7.699 1.00 91.06 89 ASP A CA 1
ATOM 720 C C . ASP A 1 89 ? -4.210 10.066 6.172 1.00 91.06 89 ASP A C 1
ATOM 722 O O . ASP A 1 89 ? -4.727 10.882 5.402 1.00 91.06 89 ASP A O 1
ATOM 726 N N . GLN A 1 90 ? -3.480 9.046 5.702 1.00 88.81 90 GLN A N 1
ATOM 727 C CA . GLN A 1 90 ? -3.227 8.815 4.283 1.00 88.81 90 GLN A CA 1
ATOM 728 C C . GLN A 1 90 ? -3.874 7.527 3.785 1.00 88.81 90 GLN A C 1
ATOM 730 O O . GLN A 1 90 ? -3.863 6.473 4.416 1.00 88.81 90 GLN A O 1
ATOM 735 N N . TYR A 1 91 ? -4.395 7.602 2.563 1.00 88.56 91 TYR A N 1
ATOM 736 C CA . TYR A 1 91 ? -4.816 6.416 1.837 1.00 88.56 91 TYR A CA 1
ATOM 737 C C . TYR A 1 91 ? -3.595 5.569 1.474 1.00 88.56 91 TYR A C 1
ATOM 739 O O . TYR A 1 91 ? -2.719 6.022 0.733 1.00 88.56 91 TYR A O 1
ATOM 747 N N . ARG A 1 92 ? -3.578 4.315 1.925 1.00 89.38 92 ARG A N 1
ATOM 748 C CA . ARG A 1 92 ? -2.578 3.333 1.510 1.00 89.38 92 ARG A CA 1
ATOM 749 C C . ARG A 1 92 ? -3.224 1.979 1.255 1.00 89.38 92 ARG A C 1
ATOM 751 O O . ARG A 1 92 ? -3.904 1.436 2.127 1.00 89.38 92 ARG A O 1
ATOM 758 N N . ALA A 1 93 ? -3.000 1.464 0.050 1.00 92.25 93 ALA A N 1
ATOM 759 C CA . ALA A 1 93 ? -3.415 0.131 -0.353 1.00 92.25 93 ALA A CA 1
ATOM 760 C C . ALA A 1 93 ? -2.270 -0.869 -0.180 1.00 92.25 93 ALA A C 1
ATOM 762 O O . ALA A 1 93 ? -1.096 -0.537 -0.347 1.00 92.25 93 ALA A O 1
ATOM 763 N N . PHE A 1 94 ? -2.634 -2.101 0.147 1.00 92.94 94 PHE A N 1
ATOM 764 C CA . PHE A 1 94 ? -1.724 -3.206 0.406 1.00 92.94 94 PHE A CA 1
ATOM 765 C C . PHE A 1 94 ? -2.220 -4.444 -0.333 1.00 92.94 94 PHE A C 1
ATOM 767 O O . PHE A 1 94 ? -3.425 -4.659 -0.466 1.00 92.94 94 PHE A O 1
ATOM 774 N N . ARG A 1 95 ? -1.291 -5.264 -0.830 1.00 90.50 95 ARG A N 1
ATOM 775 C CA . ARG A 1 95 ? -1.630 -6.465 -1.611 1.00 90.50 95 ARG A CA 1
ATOM 776 C C . ARG A 1 95 ? -2.165 -7.604 -0.740 1.00 90.50 95 ARG A C 1
ATOM 778 O O . ARG A 1 95 ? -2.937 -8.432 -1.201 1.00 90.50 95 ARG A O 1
ATOM 785 N N . ASP A 1 96 ? -1.706 -7.668 0.505 1.00 90.75 96 ASP A N 1
ATOM 786 C CA . ASP A 1 96 ? -1.992 -8.752 1.430 1.00 90.75 96 ASP A CA 1
ATOM 787 C C . ASP A 1 96 ? -2.185 -8.216 2.848 1.00 90.75 96 ASP A C 1
ATOM 789 O O . ASP A 1 96 ? -1.873 -7.064 3.166 1.00 90.75 96 ASP A O 1
ATOM 793 N N . TRP A 1 97 ? -2.773 -9.069 3.681 1.00 92.81 97 TRP A N 1
ATOM 794 C CA . TRP A 1 97 ? -3.129 -8.724 5.047 1.00 92.81 97 TRP A CA 1
ATOM 795 C C . TRP A 1 97 ? -1.922 -8.676 5.987 1.00 92.81 97 TRP A C 1
ATOM 797 O O . TRP A 1 97 ? -1.922 -7.900 6.940 1.00 92.81 97 TRP A O 1
ATOM 807 N N . ASP A 1 98 ? -0.879 -9.459 5.718 1.00 92.69 98 ASP A N 1
ATOM 808 C CA . ASP A 1 98 ? 0.306 -9.499 6.575 1.00 92.69 98 ASP A CA 1
ATOM 809 C C . ASP A 1 98 ? 1.016 -8.140 6.572 1.00 92.69 98 ASP A C 1
ATOM 811 O O . ASP A 1 98 ? 1.349 -7.614 7.635 1.00 92.69 98 ASP A O 1
ATOM 815 N N . HIS A 1 99 ? 1.106 -7.485 5.409 1.00 91.88 99 HIS A N 1
ATOM 816 C CA . HIS A 1 99 ? 1.619 -6.117 5.329 1.00 91.88 99 HIS A CA 1
ATOM 817 C C . HIS A 1 99 ? 0.737 -5.091 6.057 1.00 91.88 99 HIS A C 1
ATOM 819 O O . HIS A 1 99 ? 1.268 -4.123 6.600 1.00 91.88 99 HIS A O 1
ATOM 825 N N . ILE A 1 100 ? -0.589 -5.279 6.113 1.00 93.81 100 ILE A N 1
ATOM 826 C CA . ILE A 1 100 ? -1.478 -4.433 6.934 1.00 93.81 100 ILE A CA 1
ATOM 827 C C . ILE A 1 100 ? -1.149 -4.616 8.413 1.00 93.81 100 ILE A C 1
ATOM 829 O O . ILE A 1 100 ? -1.025 -3.633 9.148 1.00 93.81 100 ILE A O 1
ATOM 833 N N . ALA A 1 101 ? -1.010 -5.864 8.862 1.00 92.62 101 ALA A N 1
ATOM 834 C CA . ALA A 1 101 ? -0.690 -6.172 10.248 1.00 92.62 101 ALA A CA 1
ATOM 835 C C . ALA A 1 101 ? 0.672 -5.585 10.648 1.00 92.62 101 ALA A C 1
ATOM 837 O O . ALA A 1 101 ? 0.783 -4.949 11.694 1.00 92.62 101 ALA A O 1
ATOM 838 N N . ASP A 1 102 ? 1.688 -5.712 9.796 1.00 94.25 102 ASP A N 1
ATOM 839 C CA . ASP A 1 102 ? 3.005 -5.113 10.027 1.00 94.25 102 ASP A CA 1
ATOM 840 C C . ASP A 1 102 ? 2.970 -3.586 10.012 1.00 94.25 102 ASP A C 1
ATOM 842 O O . ASP A 1 102 ? 3.557 -2.942 10.882 1.00 94.25 102 ASP A O 1
ATOM 846 N N . TYR A 1 103 ? 2.248 -2.987 9.064 1.00 93.38 103 TYR A N 1
ATOM 847 C CA . TYR A 1 103 ? 2.100 -1.539 8.985 1.00 93.38 103 TYR A CA 1
ATOM 848 C C . TYR A 1 103 ? 1.402 -0.979 10.229 1.00 93.38 103 TYR A C 1
ATOM 850 O O . TYR A 1 103 ? 1.940 -0.075 10.867 1.00 93.38 103 TYR A O 1
ATOM 858 N N . THR A 1 104 ? 0.259 -1.552 10.620 1.00 93.88 104 THR A N 1
ATOM 859 C CA . THR A 1 104 ? -0.545 -1.099 11.773 1.00 93.88 104 THR A CA 1
ATOM 860 C C . THR A 1 104 ? 0.192 -1.218 13.106 1.00 93.88 104 THR A C 1
ATOM 862 O O . THR A 1 104 ? 0.006 -0.355 13.961 1.00 93.88 104 THR A O 1
ATOM 865 N N . ARG A 1 105 ? 1.100 -2.192 13.273 1.00 94.31 105 ARG A N 1
ATOM 866 C CA . ARG A 1 105 ? 1.965 -2.308 14.468 1.00 94.31 105 ARG A CA 1
ATOM 867 C C . ARG A 1 105 ? 2.834 -1.075 14.724 1.00 94.31 105 ARG A C 1
ATOM 869 O O . ARG A 1 105 ? 3.230 -0.849 15.865 1.00 94.31 105 ARG A O 1
ATOM 876 N N . ASN A 1 106 ? 3.114 -0.267 13.701 1.00 95.44 106 ASN A N 1
ATOM 877 C CA . ASN A 1 106 ? 3.891 0.965 13.850 1.00 95.44 106 ASN A CA 1
ATOM 878 C C . ASN A 1 106 ? 3.064 2.148 14.386 1.00 95.44 106 ASN A C 1
ATOM 880 O O . ASN A 1 106 ? 3.634 3.205 14.656 1.00 95.44 106 ASN A O 1
ATOM 884 N N . PHE A 1 107 ? 1.746 1.992 14.558 1.00 95.88 107 PHE A N 1
ATOM 885 C CA . PHE A 1 107 ? 0.843 3.055 14.995 1.00 95.88 107 PHE A CA 1
ATOM 886 C C . PHE A 1 107 ? 0.239 2.727 16.365 1.00 95.88 107 PHE A C 1
ATOM 888 O O . PHE A 1 107 ? -0.639 1.868 16.471 1.00 95.88 107 PHE A O 1
ATOM 895 N N . PRO A 1 108 ? 0.675 3.408 17.441 1.00 94.62 108 PRO A N 1
ATOM 896 C CA . PRO A 1 108 ? 0.191 3.130 18.787 1.00 94.62 108 PRO A CA 1
ATOM 897 C C . PRO A 1 108 ? -1.338 3.195 18.900 1.00 94.62 108 PRO A C 1
ATOM 899 O O . PRO A 1 108 ? -1.967 4.170 18.492 1.00 94.62 108 PRO A O 1
ATOM 902 N N . GLY A 1 109 ? -1.929 2.150 19.484 1.00 93.62 109 GLY A N 1
ATOM 903 C CA . GLY A 1 109 ? -3.375 2.039 19.698 1.00 93.62 109 GLY A CA 1
ATOM 904 C C . GLY A 1 109 ? -4.182 1.610 18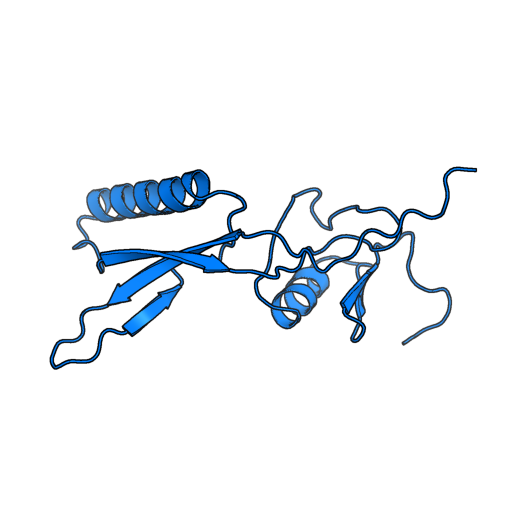.469 1.00 93.62 109 GLY A C 1
ATOM 905 O O . GLY A 1 109 ? -5.396 1.461 18.584 1.00 93.62 109 GLY A O 1
ATOM 906 N N . TRP A 1 110 ? -3.542 1.394 17.320 1.00 95.75 110 TRP A N 1
ATOM 907 C CA . TRP A 1 110 ? -4.168 0.728 16.182 1.00 95.75 110 TRP A CA 1
ATOM 908 C C . TRP A 1 110 ? -4.027 -0.785 16.294 1.00 95.75 110 TRP A C 1
ATOM 910 O O . TRP A 1 110 ? -3.065 -1.302 16.861 1.00 95.75 110 TRP A O 1
ATOM 920 N N . LEU A 1 111 ? -5.002 -1.497 15.741 1.00 94.94 111 LEU A N 1
ATOM 921 C CA . LEU A 1 111 ? -5.079 -2.947 15.831 1.00 94.94 111 LEU A CA 1
ATOM 922 C C . LEU A 1 111 ? -5.578 -3.530 14.511 1.00 94.94 111 LEU A C 1
ATOM 924 O O . LEU A 1 111 ? -6.666 -3.180 14.073 1.00 94.94 111 LEU A O 1
ATOM 928 N N . ALA A 1 112 ? -4.829 -4.460 13.925 1.00 94.50 112 ALA A N 1
ATOM 929 C CA . ALA A 1 112 ? -5.300 -5.323 12.844 1.00 94.50 112 ALA A CA 1
ATOM 930 C C . ALA A 1 112 ? -5.602 -6.727 13.386 1.00 94.50 112 ALA A C 1
ATOM 932 O O . ALA A 1 112 ? -4.801 -7.292 14.132 1.00 94.50 112 ALA A O 1
ATOM 933 N N . THR A 1 113 ? -6.746 -7.294 13.010 1.00 92.88 113 THR A N 1
ATOM 934 C CA . THR A 1 113 ? -7.233 -8.586 13.516 1.00 92.88 113 THR A CA 1
ATOM 935 C C . THR A 1 113 ? -7.058 -9.709 12.496 1.00 92.88 113 THR A C 1
ATOM 937 O O . THR A 1 113 ? -6.865 -9.468 11.305 1.00 92.88 113 THR A O 1
ATOM 940 N N . SER A 1 114 ? -7.156 -10.964 12.940 1.00 90.25 114 SER A N 1
ATOM 941 C CA . SER A 1 114 ? -7.154 -12.136 12.047 1.00 90.25 114 SER A CA 1
ATOM 942 C C . SER A 1 114 ? -8.377 -12.193 11.121 1.00 90.25 114 SER A C 1
ATOM 944 O O . SER A 1 114 ? -8.304 -12.778 10.042 1.00 90.25 114 SER A O 1
ATOM 946 N N . GLU A 1 115 ? -9.477 -11.542 11.501 1.00 90.69 115 GLU A N 1
ATOM 947 C CA . GLU A 1 115 ? -10.717 -11.438 10.717 1.00 90.69 115 GLU A CA 1
ATOM 948 C C . GLU A 1 115 ? -10.644 -10.390 9.598 1.00 90.69 115 GLU A C 1
ATOM 950 O O . GLU A 1 115 ? -11.634 -10.130 8.921 1.00 90.69 115 GLU A O 1
ATOM 955 N N . ARG A 1 116 ? -9.459 -9.818 9.362 1.00 92.56 116 ARG A N 1
ATOM 956 C CA . ARG A 1 116 ? -9.213 -8.806 8.333 1.00 92.56 116 AR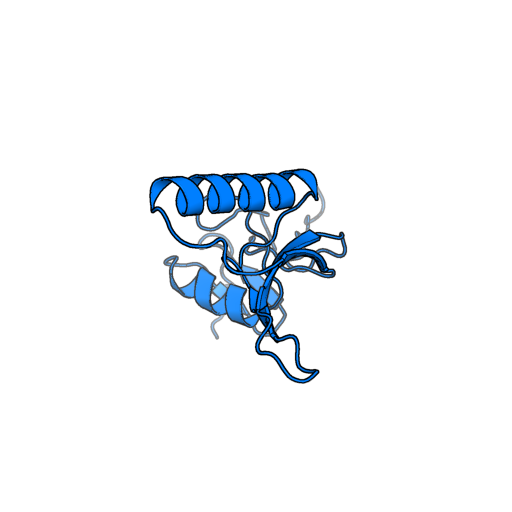G A CA 1
ATOM 957 C C . ARG A 1 116 ? -9.918 -7.472 8.585 1.00 92.56 116 ARG A C 1
ATOM 959 O O . ARG A 1 116 ? -10.327 -6.793 7.643 1.00 92.56 116 ARG A O 1
ATOM 966 N N . THR A 1 117 ? -9.983 -7.079 9.856 1.00 92.88 117 THR A N 1
ATOM 967 C CA . THR A 1 117 ? -10.506 -5.781 10.299 1.00 92.88 117 THR A CA 1
ATOM 968 C C . THR A 1 117 ? -9.406 -4.976 10.979 1.00 92.88 117 THR A C 1
ATOM 970 O O . THR A 1 117 ? -8.614 -5.521 11.748 1.00 92.88 117 THR A O 1
ATOM 973 N N . VAL A 1 118 ? -9.353 -3.672 10.707 1.00 93.56 118 VAL A N 1
ATOM 974 C CA . VAL A 1 118 ? -8.505 -2.731 11.450 1.00 93.56 118 VAL A CA 1
ATOM 975 C C . VAL A 1 118 ? -9.372 -1.884 12.380 1.00 93.56 118 VAL A C 1
ATOM 977 O O . VAL A 1 118 ? -10.457 -1.455 11.999 1.00 93.56 118 VAL A O 1
ATOM 980 N N . PHE A 1 119 ? -8.884 -1.604 13.584 1.00 94.56 119 PHE A N 1
ATOM 981 C CA . PHE A 1 119 ? -9.502 -0.712 14.560 1.00 94.56 119 PHE A CA 1
ATOM 982 C C . PHE A 1 119 ? -8.553 0.435 14.900 1.00 94.56 119 PHE A C 1
ATOM 984 O O . PHE A 1 119 ? -7.355 0.226 15.105 1.00 94.56 119 PHE A O 1
ATOM 991 N N . CYS A 1 120 ? -9.100 1.648 14.978 1.00 95.06 120 CYS A N 1
ATOM 992 C CA . CYS A 1 120 ? -8.379 2.806 15.499 1.00 95.06 120 CYS A CA 1
ATOM 993 C C . CYS A 1 120 ? -8.480 2.869 17.035 1.00 95.06 120 CYS A C 1
ATOM 995 O O . CYS A 1 120 ? -9.370 2.235 17.611 1.00 95.06 120 CYS A O 1
ATOM 997 N N . PRO A 1 121 ? -7.663 3.703 17.711 1.00 95.06 121 PRO A N 1
ATOM 998 C CA . PRO A 1 121 ? -7.650 3.803 19.174 1.00 95.06 121 PRO A CA 1
ATOM 999 C C . PRO A 1 121 ? -9.009 4.128 19.812 1.00 95.06 121 PRO A C 1
ATOM 1001 O O . PRO A 1 121 ? -9.232 3.842 20.984 1.00 95.06 121 PRO A O 1
ATOM 1004 N N . ARG A 1 122 ? -9.922 4.742 19.048 1.00 94.06 122 ARG A N 1
ATOM 1005 C CA . ARG A 1 122 ? -11.262 5.140 19.507 1.00 94.06 122 ARG A CA 1
ATOM 1006 C C . ARG A 1 122 ? -12.293 4.016 19.435 1.00 94.06 122 ARG A C 1
ATOM 1008 O O . ARG A 1 122 ? -13.290 4.082 20.142 1.00 94.06 122 ARG A O 1
ATOM 1015 N N . HIS A 1 123 ? -12.057 3.020 18.585 1.00 93.62 123 HIS A N 1
ATOM 1016 C CA . HIS A 1 123 ? -12.996 1.935 18.296 1.00 93.62 123 HIS A CA 1
ATOM 1017 C C . HIS A 1 123 ? -12.405 0.565 18.638 1.00 93.62 123 HIS A C 1
ATOM 1019 O O . HIS A 1 123 ? -12.841 -0.448 18.101 1.00 93.62 123 HIS A O 1
ATOM 1025 N N . LEU A 1 124 ? -11.393 0.523 19.511 1.00 90.94 124 LEU A N 1
ATOM 1026 C CA . LEU A 1 124 ? -10.864 -0.743 19.998 1.00 90.94 124 LEU A CA 1
ATOM 1027 C C . LEU A 1 124 ? -11.989 -1.557 20.662 1.00 90.94 124 LEU A C 1
ATOM 1029 O O . LEU A 1 124 ? -12.760 -0.997 21.449 1.00 90.94 124 LEU A O 1
ATOM 1033 N N . PRO A 1 125 ? -12.083 -2.868 20.385 1.00 85.44 125 PRO A N 1
ATOM 1034 C CA . PRO A 1 125 ? -13.054 -3.732 21.040 1.00 85.44 125 PRO A CA 1
ATOM 1035 C C . PRO A 1 125 ? -12.900 -3.681 22.565 1.00 85.44 125 PRO A C 1
ATOM 1037 O O . PRO A 1 125 ? -11.792 -3.754 23.093 1.00 85.44 125 PRO A O 1
ATOM 1040 N N . ALA A 1 126 ? -14.022 -3.576 23.281 1.00 76.19 126 ALA A N 1
ATOM 1041 C CA . ALA A 1 126 ? -14.047 -3.422 24.740 1.00 76.19 126 ALA A CA 1
ATOM 1042 C C . ALA A 1 126 ? -13.563 -4.666 25.516 1.00 76.19 126 ALA A C 1
ATOM 1044 O O . ALA A 1 126 ? -13.362 -4.598 26.730 1.00 76.19 126 ALA A O 1
ATOM 1045 N N . HIS A 1 127 ? -13.363 -5.798 24.836 1.00 55.00 127 HIS A N 1
ATOM 1046 C CA . HIS A 1 127 ? -12.886 -7.042 25.429 1.00 55.00 127 HIS A CA 1
ATOM 1047 C C . HIS A 1 127 ? -11.735 -7.616 24.599 1.00 55.00 127 HIS A C 1
ATOM 1049 O O . HIS A 1 127 ? -11.787 -7.619 23.373 1.00 55.00 127 HIS A O 1
ATOM 1055 N N . GLY A 1 128 ? -10.676 -8.001 25.313 1.00 48.09 128 GLY A N 1
ATOM 1056 C CA . GLY A 1 128 ? -9.328 -8.207 24.800 1.00 48.09 128 GLY A CA 1
ATOM 1057 C C . GLY A 1 128 ? -9.128 -9.399 23.871 1.00 48.09 128 GLY A C 1
ATOM 1058 O O . GLY A 1 128 ? -9.956 -10.305 23.781 1.00 48.09 128 GLY A O 1
ATOM 1059 N N . TRP A 1 129 ? -7.972 -9.343 23.220 1.00 48.75 129 TRP A N 1
ATOM 1060 C CA . TRP A 1 129 ? -7.331 -10.413 22.466 1.00 48.75 129 TRP A CA 1
ATOM 1061 C C . TRP A 1 129 ? -6.378 -11.163 23.390 1.00 48.75 129 TRP A C 1
ATOM 1063 O O . TRP A 1 129 ? -5.717 -10.475 24.207 1.00 48.75 129 TRP A O 1
#

Organism: NCBI:txid530584

Foldseek 3Di:
DPPQQFDAQKAFAKWKFKWFFACPDDPDTDIDGPPQFIGNDPVVNVVVVVVLVVVCVVVVHDPGGDMDIDIAPTWGWLAARGPRAHLVNDTGIHRDLVVSQVVQVVRPLWDADPVRGIHHNVGPDPDDD

pLDDT: mean 86.38, std 12.24, range [42.09, 97.44]

Radius of gyration: 18.24 Å; chains: 1; bounding box: 54×29×46 Å